Protein AF-A0A0X7YFA4-F1 (afdb_monomer)

Sequence (138 aa):
ASIAGCGWLVSLGVSFVSLVLVMVYLGGMLVVFVYSVSLAADPYPESWGDWRVVGYGLGMGLVIAAGVVVGGFTGLSVEGDTVNNVGLLSVRSDFSGVAMFYSWGAGLFLIAGWGLLLTLFVVLELVRGLSRGAIRAV

InterPro domains:
  IPR001457 NADH:ubiquinone/plastoquinone oxidoreductase, chain 6 [PF00499] (3-126)
  IPR042106 NADH-ubiquinone/plastoquinone oxidoreductase chain 6, subunit NuoJ [G3DSA:1.20.120.1200] (1-126)
  IPR050269 Complex I Subunit 6 [PTHR11435] (2-129)

pLDDT: mean 73.51, std 15.55, range [41.78, 96.5]

Foldseek 3Di:
DLVVVLVVCVLLLLNVVSVVSCCCVCVVVVVVVVVCCVVVVDVDDPDCPDPVNVVVVVVVVVVVVVCDVVVDCVVVCPVPPSPDPPDPPSNDPNVVVVVVCVVPVVVVVVVVVVVVVVVVVVVVVVVVCVVVPPPDDD

Solvent-accessible surface area (backbone atoms only — not comparable to full-atom values): 8257 Å² total; per-residue (Å²): 110,69,68,60,54,31,53,52,34,41,74,72,61,42,46,65,63,26,52,52,50,50,50,52,49,53,56,53,50,48,55,52,47,53,52,48,51,69,73,63,65,57,98,71,70,87,57,82,79,42,70,70,57,45,49,52,51,51,52,53,51,49,52,51,51,49,49,47,63,73,63,37,72,82,75,67,65,67,69,80,68,67,84,70,91,79,57,98,69,64,87,48,57,65,61,52,57,57,52,46,42,71,74,71,31,56,67,59,51,51,54,51,51,51,51,52,52,51,51,49,51,52,52,49,49,53,57,53,43,57,78,70,57,86,78,76,84,129

Radius of gyration: 23.57 Å; Cα contacts (8 Å, |Δi|>4): 32; chains: 1; bounding box: 50×40×57 Å

Mean predicted aligned error: 13.82 Å

Organism: NCBI:txid874462

Nearest PDB structures (foldseek):
  8bef-assembly1_J  TM=5.362E-01  e=3.070E-01  Arabidopsis thaliana
  7wg5-assembly1_G  TM=3.853E-01  e=4.427E-01  Arabidopsis thaliana

Secondary structure (DSSP, 8-state):
-HHHHHHHHHHTT-HHHHHHHHHHHHHHHHHHHHHHHHHS--SS---TT-HHHHHHHHHHHHHHHHHHHHS-GGG-------TT---TTGGGHHHHHHHHHHHHTHHHHHHHHHHHHHHHHHHHHHHHHHHHH-S---

Structure (mmCIF, N/CA/C/O backbone):
data_AF-A0A0X7YFA4-F1
#
_entry.id   AF-A0A0X7YFA4-F1
#
loop_
_atom_site.group_PDB
_atom_site.id
_atom_site.type_symbol
_atom_site.label_atom_id
_atom_site.label_alt_id
_atom_site.label_comp_id
_atom_site.label_asym_id
_atom_site.label_entity_id
_atom_site.label_seq_id
_atom_site.pdbx_PDB_ins_code
_atom_site.Cartn_x
_atom_site.Cartn_y
_atom_site.Cartn_z
_atom_site.occupancy
_atom_site.B_iso_or_equiv
_atom_site.auth_seq_id
_atom_site.auth_comp_id
_atom_site.auth_asym_id
_atom_site.auth_atom_id
_atom_site.pdbx_PDB_model_num
ATOM 1 N N . ALA A 1 1 ? -7.618 -10.517 0.781 1.00 67.50 1 ALA A N 1
ATOM 2 C CA . ALA A 1 1 ? -7.628 -9.806 -0.517 1.00 67.50 1 ALA A CA 1
ATOM 3 C C . ALA A 1 1 ? -6.216 -9.548 -1.047 1.00 67.50 1 ALA A C 1
ATOM 5 O O . ALA A 1 1 ? -5.931 -9.959 -2.163 1.00 67.50 1 ALA A O 1
ATOM 6 N N . SER A 1 2 ? -5.316 -8.948 -0.255 1.00 71.62 2 SER A N 1
ATOM 7 C CA . SER A 1 2 ? -3.941 -8.631 -0.683 1.00 71.62 2 SER A CA 1
ATOM 8 C C . SER A 1 2 ? -3.164 -9.840 -1.219 1.00 71.62 2 SER A C 1
ATOM 10 O O . SER A 1 2 ? -2.615 -9.754 -2.307 1.00 71.62 2 SER A O 1
ATOM 12 N N . ILE A 1 3 ? -3.196 -10.989 -0.533 1.00 81.12 3 ILE A N 1
ATOM 13 C CA . ILE A 1 3 ? -2.497 -12.216 -0.969 1.00 81.12 3 ILE A CA 1
ATOM 14 C C . ILE A 1 3 ? -3.008 -12.711 -2.334 1.00 81.1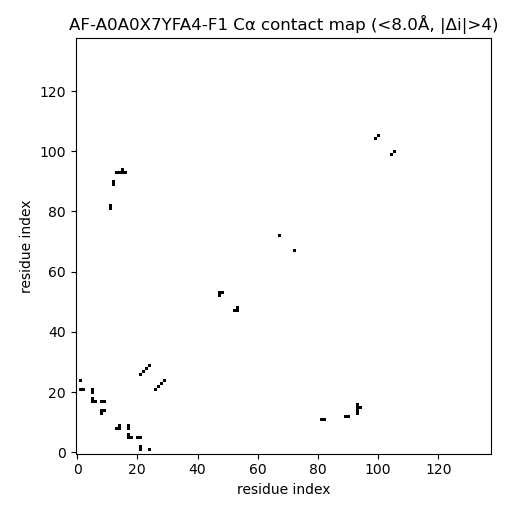2 3 ILE A C 1
ATOM 16 O O . ILE A 1 3 ? -2.211 -13.079 -3.190 1.00 81.12 3 ILE A O 1
ATOM 20 N N . ALA A 1 4 ? -4.324 -12.665 -2.567 1.00 82.50 4 ALA A N 1
ATOM 21 C CA . ALA A 1 4 ? -4.921 -13.075 -3.839 1.00 82.50 4 ALA A CA 1
ATOM 22 C C . ALA A 1 4 ? -4.533 -12.125 -4.988 1.00 82.50 4 ALA A C 1
ATOM 24 O O . ALA A 1 4 ? -4.147 -12.584 -6.058 1.00 82.50 4 ALA A O 1
ATOM 25 N N . GLY A 1 5 ? -4.551 -10.807 -4.749 1.00 80.81 5 GLY A N 1
ATOM 26 C CA . GLY A 1 5 ? -4.086 -9.816 -5.729 1.00 80.81 5 GLY A CA 1
ATOM 27 C C . GLY A 1 5 ? -2.581 -9.909 -6.008 1.00 80.81 5 GLY A C 1
ATOM 28 O O . GLY A 1 5 ? -2.150 -9.782 -7.149 1.00 80.81 5 GLY A O 1
ATOM 29 N N . CYS A 1 6 ? -1.775 -10.212 -4.987 1.00 82.69 6 CYS A N 1
ATOM 30 C CA . CYS A 1 6 ? -0.338 -10.434 -5.139 1.00 82.69 6 CYS A CA 1
ATOM 31 C C . CYS A 1 6 ? -0.046 -11.718 -5.932 1.00 82.69 6 CYS A C 1
ATOM 33 O O . CYS A 1 6 ? 0.843 -11.714 -6.783 1.00 82.69 6 CYS A O 1
ATOM 35 N N . GLY A 1 7 ? -0.828 -12.783 -5.723 1.00 81.75 7 GLY A N 1
ATOM 36 C CA . GLY A 1 7 ? -0.777 -13.998 -6.540 1.00 81.75 7 GLY A CA 1
ATOM 37 C C . GLY A 1 7 ? -1.110 -13.732 -8.011 1.00 81.75 7 GLY A C 1
ATOM 38 O O . GLY A 1 7 ? -0.413 -14.224 -8.895 1.00 81.75 7 GLY A O 1
ATOM 39 N N . TRP A 1 8 ? -2.100 -12.873 -8.275 1.00 78.25 8 TRP A N 1
ATOM 40 C CA . TRP A 1 8 ? -2.442 -12.443 -9.634 1.00 78.25 8 TRP A CA 1
ATOM 41 C C . TRP A 1 8 ? -1.308 -11.645 -10.300 1.00 78.25 8 TRP A C 1
ATOM 43 O O . TRP A 1 8 ? -0.953 -11.888 -11.452 1.00 78.25 8 TRP A O 1
ATOM 53 N N . LEU A 1 9 ? -0.680 -10.717 -9.576 1.00 79.81 9 LEU A N 1
ATOM 54 C CA . LEU A 1 9 ? 0.468 -9.955 -10.085 1.00 79.81 9 LEU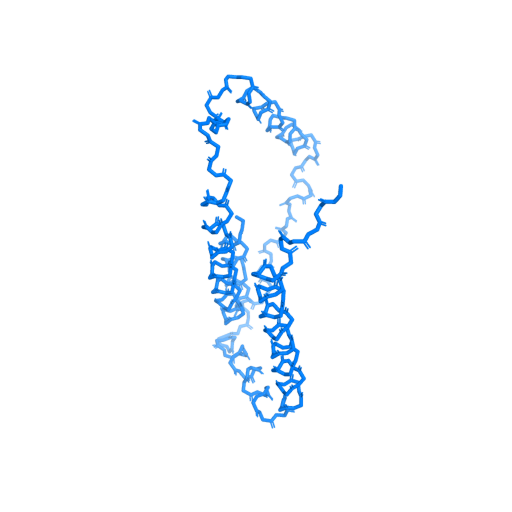 A CA 1
ATOM 55 C C . LEU A 1 9 ? 1.668 -10.855 -10.407 1.00 79.81 9 LEU A C 1
ATOM 57 O O . LEU A 1 9 ? 2.354 -10.630 -11.402 1.00 79.81 9 LEU A O 1
ATOM 61 N N . VAL A 1 10 ? 1.883 -11.907 -9.611 1.00 78.88 10 VAL A N 1
ATOM 62 C CA . VAL A 1 10 ? 2.902 -12.928 -9.896 1.00 78.88 10 VAL A CA 1
ATOM 63 C C . VAL A 1 10 ? 2.566 -13.693 -11.177 1.00 78.88 10 VAL A C 1
ATOM 65 O O . VAL A 1 10 ? 3.469 -13.927 -11.977 1.00 78.88 10 VAL A O 1
ATOM 68 N N . SER A 1 11 ? 1.292 -14.023 -11.430 1.00 75.50 11 SER A N 1
ATOM 69 C CA . SER A 1 11 ? 0.899 -14.672 -12.693 1.00 75.50 11 SER A CA 1
ATOM 70 C C . SER A 1 11 ? 1.069 -13.781 -13.929 1.00 75.50 11 SER A C 1
ATOM 72 O O . SER A 1 11 ? 1.273 -14.302 -15.019 1.00 75.50 11 SER A O 1
ATOM 74 N N . LEU A 1 12 ? 1.062 -12.454 -13.759 1.00 73.31 12 LEU A N 1
ATOM 75 C CA . LEU A 1 12 ? 1.381 -11.480 -14.811 1.00 73.31 12 LEU A CA 1
ATOM 76 C C . LEU A 1 12 ? 2.896 -11.247 -14.985 1.00 73.31 12 LEU A C 1
ATOM 78 O O . LEU A 1 12 ? 3.301 -10.414 -15.790 1.00 73.31 12 LEU A O 1
ATOM 82 N N . GLY A 1 13 ? 3.742 -11.954 -14.228 1.00 72.19 13 GLY A N 1
ATOM 83 C CA . GLY A 1 13 ? 5.199 -11.844 -14.307 1.00 72.19 13 GLY A CA 1
ATOM 84 C C . GLY A 1 13 ? 5.814 -10.706 -13.486 1.00 72.19 13 GLY A C 1
ATOM 85 O O . GLY A 1 13 ? 7.037 -10.631 -13.433 1.00 72.19 13 GLY A O 1
ATOM 86 N N . VAL A 1 14 ? 5.012 -9.881 -12.793 1.00 77.00 14 VAL A N 1
ATOM 87 C CA . VAL A 1 14 ? 5.483 -8.724 -12.002 1.00 77.00 14 VAL A CA 1
ATOM 88 C C . VAL A 1 14 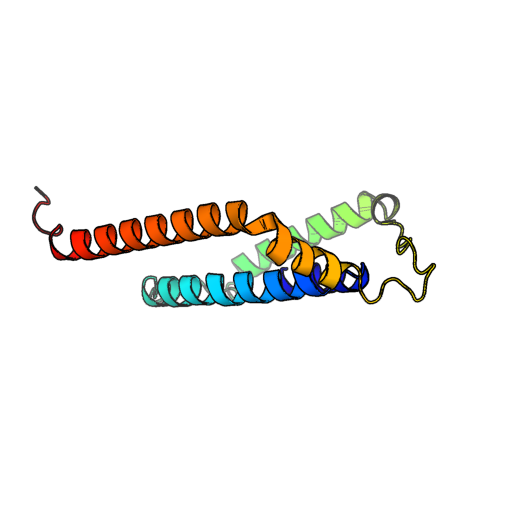? 5.753 -9.129 -10.545 1.00 77.00 14 VAL A C 1
ATOM 90 O O . VAL A 1 14 ? 5.071 -8.729 -9.594 1.00 77.00 14 VAL A O 1
ATOM 93 N N . SER A 1 15 ? 6.746 -9.991 -10.364 1.00 78.94 15 SER A N 1
ATOM 94 C CA . SER A 1 15 ? 7.043 -10.647 -9.084 1.00 78.94 15 SER A CA 1
ATOM 95 C C . SER A 1 15 ? 7.636 -9.699 -8.035 1.00 78.94 15 SER A C 1
ATOM 97 O O . SER A 1 15 ? 7.260 -9.763 -6.864 1.00 78.94 15 SER A O 1
ATOM 99 N N . PHE A 1 16 ? 8.519 -8.777 -8.438 1.00 80.38 16 PHE A N 1
ATOM 100 C CA . PHE A 1 16 ? 9.196 -7.872 -7.501 1.00 80.38 16 PHE A CA 1
ATOM 101 C C . PHE A 1 16 ? 8.211 -6.917 -6.818 1.00 80.38 16 PHE A C 1
ATOM 103 O O . PHE A 1 16 ? 8.192 -6.802 -5.592 1.00 80.38 16 PHE A O 1
ATOM 110 N N . VAL A 1 17 ? 7.352 -6.265 -7.606 1.00 83.38 17 VAL A N 1
ATOM 111 C CA . VAL A 1 17 ? 6.351 -5.322 -7.086 1.00 83.38 17 VAL A CA 1
ATOM 112 C C . VAL A 1 17 ? 5.349 -6.047 -6.191 1.00 83.38 17 VAL A C 1
ATOM 114 O O . VAL A 1 17 ? 5.006 -5.532 -5.131 1.00 83.38 17 VAL A O 1
ATOM 117 N N . SER A 1 18 ? 4.941 -7.265 -6.561 1.00 84.19 18 SER A N 1
ATOM 118 C CA . SER A 1 18 ? 4.070 -8.098 -5.728 1.00 84.19 18 SER A CA 1
ATOM 119 C C . SER A 1 18 ? 4.673 -8.348 -4.339 1.00 84.19 18 SER A C 1
ATOM 121 O O . SER A 1 18 ? 4.018 -8.100 -3.328 1.00 84.19 18 SER A O 1
ATOM 123 N N . LEU A 1 19 ? 5.951 -8.738 -4.257 1.00 84.75 19 LEU A N 1
ATOM 124 C CA . LEU A 1 19 ? 6.625 -8.961 -2.973 1.00 84.75 19 LEU A CA 1
ATOM 125 C C . LEU A 1 19 ? 6.763 -7.680 -2.139 1.00 84.75 19 LEU A C 1
ATOM 127 O O . LEU A 1 19 ? 6.528 -7.716 -0.931 1.00 84.75 19 LEU A O 1
ATOM 131 N N . VAL A 1 20 ? 7.101 -6.546 -2.762 1.00 88.00 20 VAL A N 1
ATOM 132 C CA . VAL A 1 20 ? 7.164 -5.247 -2.067 1.00 88.00 20 VAL A CA 1
ATOM 133 C C . VAL A 1 20 ? 5.791 -4.864 -1.511 1.00 88.00 20 VAL A C 1
ATOM 135 O O . VAL A 1 20 ? 5.697 -4.450 -0.355 1.00 88.00 20 VAL A O 1
ATOM 138 N N . LEU A 1 21 ? 4.720 -5.056 -2.288 1.00 87.12 21 LEU A N 1
ATOM 139 C CA . LEU A 1 21 ? 3.350 -4.804 -1.839 1.00 87.12 21 LEU A CA 1
ATOM 140 C C . LEU A 1 21 ? 2.971 -5.697 -0.658 1.00 87.12 21 LEU A C 1
ATOM 142 O O . LEU A 1 21 ? 2.431 -5.189 0.321 1.00 87.12 21 LEU A O 1
ATOM 146 N N . VAL A 1 22 ? 3.292 -6.995 -0.701 1.00 87.88 22 VAL A N 1
ATOM 147 C CA . VAL A 1 22 ? 3.067 -7.903 0.435 1.00 87.88 22 VAL A CA 1
ATOM 148 C C . VAL A 1 22 ? 3.811 -7.413 1.675 1.00 87.88 22 VAL A C 1
ATOM 150 O O . VAL A 1 22 ? 3.204 -7.331 2.741 1.00 87.88 22 VAL A O 1
ATOM 153 N N . MET A 1 23 ? 5.090 -7.050 1.549 1.00 87.38 23 MET A N 1
ATOM 154 C CA . MET A 1 23 ? 5.909 -6.607 2.681 1.00 87.38 23 MET A CA 1
ATOM 155 C C . MET A 1 23 ? 5.404 -5.304 3.302 1.00 87.38 23 MET A C 1
ATOM 157 O O . MET A 1 23 ? 5.278 -5.222 4.520 1.00 87.38 23 MET A O 1
ATOM 161 N N . VAL A 1 24 ? 5.073 -4.295 2.493 1.00 88.94 24 VAL A N 1
ATOM 162 C CA . VAL A 1 24 ? 4.582 -3.004 3.003 1.00 88.94 24 VAL A CA 1
ATOM 163 C C . VAL A 1 24 ? 3.165 -3.136 3.557 1.00 88.94 24 VAL A C 1
ATOM 165 O O . VAL A 1 24 ? 2.869 -2.589 4.616 1.00 88.94 24 VAL A O 1
ATOM 168 N N . TYR A 1 25 ? 2.290 -3.883 2.881 1.00 88.06 25 TYR A N 1
ATOM 169 C CA . TYR A 1 25 ? 0.903 -4.053 3.306 1.00 88.06 25 TYR A CA 1
ATOM 170 C C . TYR A 1 25 ? 0.812 -4.897 4.576 1.00 88.06 25 TYR A C 1
ATOM 172 O O . TYR A 1 25 ? 0.216 -4.458 5.554 1.00 88.06 25 TYR A O 1
ATOM 180 N N . LEU A 1 26 ? 1.414 -6.092 4.593 1.00 86.50 26 LEU A N 1
ATOM 181 C CA . LEU A 1 26 ? 1.400 -6.933 5.790 1.00 86.50 26 LEU A CA 1
ATOM 182 C C . LEU A 1 26 ? 2.246 -6.319 6.901 1.00 86.50 26 LEU A C 1
ATOM 184 O O . LEU A 1 26 ? 1.776 -6.258 8.027 1.00 86.50 26 LEU A O 1
ATOM 188 N N . GLY A 1 27 ? 3.446 -5.817 6.610 1.00 86.31 27 GLY A N 1
ATOM 189 C CA . GLY A 1 27 ? 4.302 -5.202 7.624 1.00 86.31 27 GLY A CA 1
ATOM 190 C C . GLY A 1 27 ? 3.677 -3.947 8.234 1.00 86.31 27 GLY A C 1
ATOM 191 O O . GLY A 1 27 ? 3.592 -3.830 9.453 1.00 86.31 27 GLY A O 1
ATOM 192 N N . GLY A 1 28 ? 3.187 -3.028 7.399 1.00 84.38 28 GLY A N 1
ATOM 193 C CA . GLY A 1 28 ? 2.619 -1.759 7.848 1.00 84.38 28 GLY A CA 1
ATOM 194 C C . GLY A 1 28 ? 1.258 -1.916 8.521 1.00 84.38 28 GLY A C 1
ATOM 195 O O . GLY A 1 28 ? 1.044 -1.384 9.610 1.00 84.38 28 GLY A O 1
ATOM 196 N N . MET A 1 29 ? 0.337 -2.671 7.912 1.00 88.12 29 MET A N 1
ATOM 197 C CA . MET A 1 29 ? -1.004 -2.815 8.484 1.00 88.12 29 MET A CA 1
ATOM 198 C C . MET A 1 29 ? -1.019 -3.686 9.731 1.00 88.12 29 MET A C 1
ATOM 200 O O . MET A 1 29 ? -1.824 -3.415 10.615 1.00 88.12 29 MET A O 1
ATOM 204 N N . LEU A 1 30 ? -0.139 -4.686 9.849 1.00 84.19 30 LEU A N 1
ATOM 205 C CA . LEU A 1 30 ? -0.083 -5.515 11.054 1.00 84.19 30 LEU A CA 1
ATOM 206 C C . LEU A 1 30 ? 0.290 -4.677 12.281 1.00 84.19 30 LEU A C 1
ATOM 208 O O . LEU A 1 30 ? -0.344 -4.826 13.320 1.00 84.19 30 LEU A O 1
ATOM 212 N N . VAL A 1 31 ? 1.249 -3.753 12.162 1.00 87.31 31 VAL A N 1
ATOM 213 C CA . VAL A 1 31 ? 1.643 -2.874 13.280 1.00 87.31 31 VAL A CA 1
ATOM 214 C C . VAL A 1 31 ? 0.480 -1.988 13.724 1.00 87.31 31 VAL A C 1
ATOM 216 O O . VAL A 1 31 ? 0.176 -1.923 14.915 1.00 87.31 31 VAL A O 1
ATOM 219 N N . VAL A 1 32 ? -0.206 -1.343 12.775 1.00 84.50 32 VAL A N 1
ATOM 220 C CA . VAL A 1 32 ? -1.367 -0.492 13.085 1.00 84.50 32 VAL A CA 1
ATOM 221 C C . VAL A 1 32 ? -2.505 -1.324 13.672 1.00 84.50 32 VAL A C 1
ATOM 223 O O . VAL A 1 32 ? -3.124 -0.909 14.645 1.00 84.50 32 VAL A O 1
ATOM 226 N N . PHE A 1 33 ? -2.737 -2.524 13.141 1.00 83.19 33 PHE A N 1
ATOM 227 C CA . PHE A 1 33 ? -3.756 -3.436 13.642 1.00 83.19 33 PHE A CA 1
ATOM 228 C C . PHE A 1 33 ? -3.487 -3.852 15.088 1.00 83.19 33 PHE A C 1
ATOM 230 O O . PHE A 1 33 ? -4.377 -3.726 15.920 1.00 83.19 33 PHE A O 1
ATOM 237 N N . VAL A 1 34 ? -2.268 -4.287 15.421 1.00 87.12 34 VAL A N 1
ATOM 238 C CA . VAL A 1 34 ? -1.917 -4.668 16.800 1.00 87.12 34 VAL A CA 1
ATOM 239 C C . VAL A 1 34 ? -2.070 -3.476 17.746 1.00 87.12 34 VAL A C 1
ATOM 241 O O . VAL A 1 34 ? -2.614 -3.635 18.838 1.00 87.12 34 VAL A O 1
ATOM 244 N N . TYR A 1 35 ? -1.669 -2.275 17.317 1.00 84.94 35 TYR A N 1
ATOM 245 C CA . TYR A 1 35 ? -1.852 -1.060 18.109 1.00 84.94 35 TYR A CA 1
ATOM 246 C C . TYR A 1 35 ? -3.339 -0.756 18.353 1.00 84.94 35 TYR A C 1
ATOM 248 O O . TYR A 1 35 ? -3.750 -0.579 19.499 1.00 84.94 35 TYR A O 1
ATOM 256 N N . SER A 1 36 ? -4.173 -0.786 17.312 1.00 81.44 36 SER A N 1
ATOM 257 C CA . SER A 1 36 ? -5.618 -0.572 17.435 1.00 81.44 36 SER A CA 1
ATOM 258 C C . SER A 1 36 ? -6.309 -1.647 18.268 1.00 81.44 36 SER A C 1
ATOM 260 O O . SER A 1 36 ? -7.128 -1.300 19.105 1.00 81.44 36 SER A O 1
ATOM 262 N N . VAL A 1 37 ? -5.962 -2.925 18.102 1.00 83.62 37 VAL A N 1
ATOM 263 C CA . VAL A 1 37 ? -6.529 -4.020 18.907 1.00 83.62 37 VAL A CA 1
ATOM 264 C C . VAL A 1 37 ? -6.148 -3.865 20.376 1.00 83.62 37 VAL A C 1
ATOM 266 O O . VAL A 1 37 ? -6.972 -4.118 21.246 1.00 83.62 37 VAL A O 1
ATOM 269 N N . SER A 1 38 ? -4.927 -3.409 20.667 1.00 80.38 38 SER A N 1
ATOM 270 C CA . SER A 1 38 ? -4.505 -3.163 22.048 1.00 80.38 38 SER A CA 1
ATOM 271 C C . SER A 1 38 ? -5.232 -1.982 22.703 1.00 80.38 38 SER A C 1
ATOM 273 O O . SER A 1 38 ? -5.489 -2.021 23.902 1.00 80.38 38 SER A O 1
ATOM 275 N N . LEU A 1 39 ? -5.588 -0.949 21.929 1.00 74.62 39 LEU A N 1
ATOM 276 C CA . LEU A 1 39 ? -6.281 0.246 22.425 1.00 74.62 39 LEU A CA 1
ATOM 277 C C . LEU A 1 39 ? -7.807 0.113 22.451 1.00 74.62 39 LEU A C 1
ATOM 279 O O . LEU A 1 39 ? -8.449 0.691 23.320 1.00 74.62 39 LEU A O 1
ATOM 283 N N . ALA A 1 40 ? -8.379 -0.625 21.504 1.00 72.56 40 ALA A N 1
ATOM 284 C CA . ALA A 1 40 ? -9.810 -0.883 21.370 1.00 72.56 40 ALA A CA 1
ATOM 285 C C . ALA A 1 40 ? -10.180 -2.275 21.902 1.00 72.56 40 ALA A C 1
ATOM 287 O O . ALA A 1 40 ? -11.092 -2.917 21.385 1.00 72.56 40 ALA A O 1
ATOM 288 N N . ALA A 1 41 ? -9.438 -2.773 22.897 1.00 66.62 41 ALA A N 1
ATOM 289 C CA . ALA A 1 41 ? -9.753 -4.017 23.585 1.00 66.62 41 ALA A CA 1
ATOM 290 C C . ALA A 1 41 ? -11.037 -3.833 24.411 1.00 66.62 41 ALA A C 1
ATOM 292 O O . ALA A 1 41 ? -11.001 -3.659 25.629 1.00 66.62 41 ALA A O 1
ATOM 293 N N . ASP A 1 42 ? -12.180 -3.841 23.730 1.00 64.19 42 ASP A N 1
ATOM 294 C CA . ASP A 1 42 ? -13.488 -3.869 24.357 1.00 64.19 42 ASP A CA 1
ATOM 295 C C . ASP A 1 42 ? -13.684 -5.232 25.054 1.00 64.19 42 ASP A C 1
ATOM 297 O O . ASP A 1 42 ? -13.393 -6.273 24.456 1.00 64.19 42 ASP A O 1
ATOM 301 N N . PRO A 1 43 ? -14.203 -5.279 26.300 1.00 63.00 43 PRO A N 1
ATOM 302 C CA . PRO A 1 43 ? -14.424 -6.531 27.036 1.00 63.00 43 PRO A CA 1
ATOM 303 C C . PRO A 1 43 ? -15.413 -7.503 26.367 1.00 63.00 43 PRO A C 1
ATOM 305 O O . PRO A 1 43 ? -15.477 -8.667 26.757 1.00 63.00 43 PRO A O 1
ATOM 308 N N . TYR A 1 44 ? -16.181 -7.037 25.377 1.00 58.03 44 TYR A N 1
ATOM 309 C CA . TYR A 1 44 ? -17.164 -7.816 24.623 1.00 58.03 44 TYR A CA 1
ATOM 310 C C . TYR A 1 44 ? -17.060 -7.495 23.128 1.00 58.03 44 TYR A C 1
ATOM 312 O O . TYR A 1 44 ? -17.841 -6.688 22.622 1.00 58.03 44 TYR A O 1
ATOM 320 N N . PRO A 1 45 ? -16.113 -8.099 22.392 1.00 64.12 45 PRO A N 1
ATOM 321 C CA . PRO A 1 45 ? -16.125 -7.982 20.943 1.00 64.12 45 PRO A CA 1
ATOM 322 C C . PRO A 1 45 ? -17.411 -8.631 20.415 1.00 64.12 45 PRO A C 1
ATOM 324 O O . PRO A 1 45 ? -17.682 -9.797 20.717 1.00 64.12 45 PRO A O 1
ATOM 327 N N . GLU A 1 46 ? -18.205 -7.899 19.627 1.00 64.12 46 GLU A N 1
ATOM 328 C CA . GLU A 1 46 ? -19.314 -8.494 18.877 1.00 64.12 46 GLU A CA 1
ATOM 329 C C . GLU A 1 46 ? -18.738 -9.575 17.955 1.00 64.12 46 GLU A C 1
ATOM 331 O O . GLU A 1 46 ? -18.082 -9.308 16.945 1.00 64.12 46 GLU A O 1
ATOM 336 N N . SER A 1 47 ? -18.893 -10.830 18.370 1.00 67.62 47 SER A N 1
ATOM 337 C CA . SER A 1 47 ? -18.313 -11.954 17.655 1.00 67.62 47 SER A CA 1
ATOM 338 C C . SER A 1 47 ? -19.086 -12.203 16.362 1.00 67.62 47 SER A C 1
ATOM 340 O O . SER A 1 47 ? -20.316 -12.146 16.330 1.00 67.62 47 SER A O 1
ATOM 342 N N . TRP A 1 48 ? -18.372 -12.601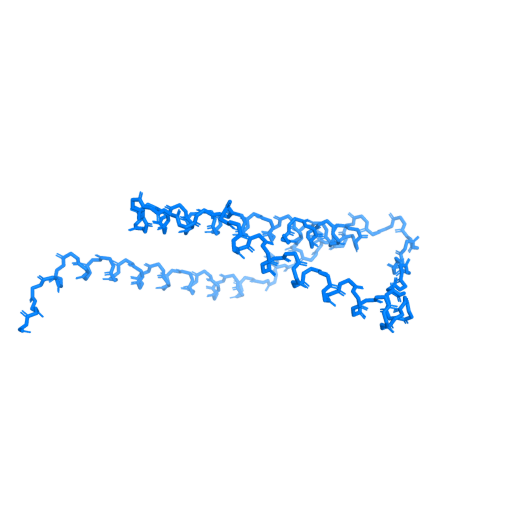 15.311 1.00 60.53 48 TRP A N 1
ATOM 343 C CA . TRP A 1 48 ? -18.965 -13.069 14.052 1.00 60.53 48 TRP A CA 1
ATOM 344 C C . TRP A 1 48 ? -19.886 -14.297 14.223 1.00 60.53 48 TRP A C 1
ATOM 346 O O . TRP A 1 48 ? -20.515 -14.726 13.261 1.00 60.53 48 TRP A O 1
ATOM 356 N N . GLY A 1 49 ? -19.953 -14.882 15.425 1.00 62.41 49 GLY A N 1
ATOM 357 C CA . GLY A 1 49 ? -20.806 -16.019 15.757 1.00 62.41 49 GLY A CA 1
ATOM 358 C C . GLY A 1 49 ? -22.255 -15.657 16.081 1.00 62.41 49 GLY A C 1
ATOM 359 O O . GLY A 1 49 ? -23.054 -16.567 16.290 1.00 62.41 49 GLY A O 1
ATOM 360 N N . ASP A 1 50 ? -22.618 -14.373 16.132 1.00 73.88 50 ASP A N 1
ATOM 361 C CA . ASP A 1 50 ? -23.989 -14.001 16.459 1.00 73.88 50 ASP A CA 1
ATOM 362 C C . ASP A 1 50 ? -24.939 -14.336 15.295 1.00 73.88 50 ASP A C 1
ATOM 364 O O . ASP A 1 50 ? -24.716 -13.963 14.138 1.00 73.88 50 ASP A O 1
ATOM 368 N N . TRP A 1 51 ? -26.020 -15.060 15.591 1.00 73.25 51 TRP A N 1
ATOM 369 C CA . TRP A 1 51 ? -26.916 -15.654 14.584 1.00 73.25 51 TRP A CA 1
ATOM 370 C C . TRP A 1 51 ? -27.543 -14.624 13.644 1.00 73.25 51 TRP A C 1
ATOM 372 O O . TRP A 1 51 ? -27.815 -14.905 12.476 1.00 73.25 51 TRP A O 1
ATOM 382 N N . ARG A 1 52 ? -27.700 -13.394 14.133 1.00 72.50 52 ARG A N 1
ATOM 383 C CA . ARG A 1 52 ? -28.183 -12.257 13.349 1.00 72.50 52 ARG A CA 1
ATOM 384 C C . ARG A 1 52 ? -27.158 -11.815 12.301 1.00 72.50 52 ARG A C 1
ATOM 386 O O . ARG A 1 52 ? -27.534 -11.595 11.154 1.00 72.50 52 ARG A O 1
ATOM 393 N N . VAL A 1 53 ? -25.875 -11.741 12.659 1.00 70.62 53 VAL A N 1
ATOM 394 C CA . VAL A 1 53 ? -24.781 -11.332 11.758 1.00 70.62 53 VAL A CA 1
ATOM 395 C C . VAL A 1 53 ? -24.524 -12.402 10.698 1.00 70.62 53 VAL A C 1
ATOM 397 O O . VAL A 1 53 ? -24.380 -12.076 9.520 1.00 70.62 53 VAL A O 1
ATOM 400 N N . VAL A 1 54 ? -24.570 -13.681 11.085 1.00 75.38 54 VAL A N 1
ATOM 401 C CA . VAL A 1 54 ? -24.485 -14.816 10.150 1.00 75.38 54 VAL A CA 1
ATOM 402 C C . VAL A 1 54 ? -25.640 -14.783 9.145 1.00 75.38 54 VAL A C 1
ATOM 404 O O . VAL A 1 54 ? -25.418 -14.974 7.950 1.00 75.38 54 VAL A O 1
ATOM 407 N N . GLY A 1 55 ? -26.859 -14.467 9.601 1.00 78.31 55 GLY A N 1
ATOM 408 C CA . GLY A 1 55 ? -28.027 -14.300 8.735 1.00 78.31 55 GLY A CA 1
ATOM 409 C C . GLY A 1 55 ? -27.864 -13.169 7.715 1.00 78.31 55 GLY A C 1
ATOM 410 O O . GLY A 1 55 ? -28.112 -13.376 6.527 1.00 78.31 55 GLY A O 1
ATOM 411 N N . TYR A 1 56 ? -27.385 -11.995 8.144 1.00 77.75 56 TYR A N 1
ATOM 412 C CA . TYR A 1 56 ? -27.091 -10.885 7.230 1.00 77.75 56 TYR A CA 1
ATOM 413 C C . TYR A 1 56 ? -25.966 -11.222 6.243 1.00 77.75 56 TYR A C 1
ATOM 415 O O . TYR A 1 56 ? -26.084 -10.908 5.059 1.00 77.75 56 TYR A O 1
ATOM 423 N N . GLY A 1 57 ? -24.908 -11.902 6.697 1.00 77.69 57 GLY A N 1
ATOM 424 C CA . GLY A 1 57 ? -23.802 -12.342 5.845 1.00 77.69 57 GLY A CA 1
ATOM 425 C C . GLY A 1 57 ? -24.244 -13.341 4.774 1.00 77.69 57 GLY A C 1
ATOM 426 O O . GLY A 1 57 ? -23.925 -13.168 3.598 1.00 77.69 57 GLY A O 1
ATOM 427 N N . LEU A 1 58 ? -25.043 -14.343 5.155 1.00 79.94 58 LEU A N 1
ATOM 428 C CA . LEU A 1 58 ? -25.628 -15.313 4.224 1.00 79.94 58 LEU A CA 1
ATOM 429 C C . LEU A 1 58 ? -26.587 -14.649 3.234 1.00 79.94 58 LEU A C 1
ATOM 431 O O . LEU A 1 58 ? -26.536 -14.957 2.045 1.00 79.94 58 LEU A O 1
ATOM 435 N N . GLY A 1 59 ? -27.426 -13.720 3.701 1.00 83.19 59 GLY A N 1
ATOM 436 C CA . GLY A 1 59 ? -28.343 -12.967 2.847 1.00 83.19 59 GLY A CA 1
ATOM 437 C C . GLY A 1 59 ? -27.602 -12.143 1.794 1.00 83.19 59 GLY A C 1
ATOM 438 O O . GLY A 1 59 ? -27.919 -12.226 0.610 1.00 83.19 59 GLY A O 1
ATOM 439 N N . MET A 1 60 ? -26.562 -11.411 2.200 1.00 79.50 60 MET A N 1
ATOM 440 C CA . MET A 1 60 ? -25.739 -10.632 1.272 1.00 79.50 60 MET A CA 1
ATOM 441 C C . MET A 1 60 ? -24.990 -11.542 0.284 1.00 79.50 60 MET A C 1
ATOM 443 O O . MET A 1 60 ? -24.963 -11.262 -0.913 1.00 79.50 60 MET A O 1
ATOM 447 N N . GLY A 1 61 ? -24.449 -12.671 0.759 1.00 81.94 61 GLY A N 1
ATOM 448 C CA . GLY A 1 61 ? -23.788 -13.670 -0.083 1.00 81.94 61 GLY A CA 1
ATOM 449 C C . GLY A 1 61 ? -24.720 -14.284 -1.131 1.00 81.94 61 GLY A C 1
ATOM 450 O O . GLY A 1 61 ? -24.338 -14.402 -2.294 1.00 81.94 61 GLY A O 1
ATOM 451 N N . LEU A 1 62 ? -25.961 -14.607 -0.753 1.00 83.12 62 LEU A N 1
ATOM 452 C CA . LEU A 1 62 ? -26.987 -15.107 -1.672 1.00 83.12 62 LEU A CA 1
ATOM 453 C C . LEU A 1 62 ? -27.395 -14.065 -2.712 1.00 83.12 62 LEU A C 1
ATOM 455 O O . LEU A 1 62 ? -27.554 -14.417 -3.876 1.00 83.12 62 LEU A O 1
ATOM 459 N N . VAL A 1 63 ? -27.537 -12.795 -2.323 1.00 83.00 63 VAL A N 1
ATOM 460 C CA . VAL A 1 63 ? -27.857 -11.704 -3.259 1.00 83.00 63 VAL A CA 1
ATOM 461 C C . VAL A 1 63 ? -26.740 -11.521 -4.284 1.00 83.00 63 VAL A C 1
ATOM 463 O O . VAL A 1 63 ? -27.021 -11.382 -5.470 1.00 83.00 63 VAL A O 1
ATOM 466 N N . ILE A 1 64 ? -25.477 -11.576 -3.855 1.00 79.69 64 ILE A N 1
ATOM 467 C CA . ILE A 1 64 ? -24.326 -11.492 -4.761 1.00 79.69 64 ILE A CA 1
ATOM 468 C C . ILE A 1 64 ? -24.288 -12.714 -5.685 1.00 79.69 64 ILE A C 1
ATOM 470 O O . ILE A 1 64 ? -24.148 -12.555 -6.894 1.00 79.69 64 ILE A O 1
ATOM 474 N N . ALA A 1 65 ? -24.468 -13.926 -5.150 1.00 79.44 65 ALA A N 1
ATOM 475 C CA . ALA A 1 65 ? -24.497 -15.150 -5.948 1.00 79.44 65 ALA A CA 1
ATOM 476 C C . ALA A 1 65 ? -25.640 -15.136 -6.975 1.00 79.44 65 ALA A C 1
ATOM 478 O O . ALA A 1 65 ? -25.419 -15.435 -8.146 1.00 79.44 65 ALA A O 1
ATOM 479 N N . ALA A 1 66 ? -26.841 -14.720 -6.570 1.00 80.50 66 ALA A N 1
ATOM 480 C CA . ALA A 1 66 ? -27.980 -14.549 -7.463 1.00 80.50 66 ALA A CA 1
ATOM 481 C C . ALA A 1 66 ? -27.712 -13.460 -8.511 1.00 80.50 66 ALA A C 1
ATOM 483 O O . ALA A 1 66 ? -28.009 -13.667 -9.681 1.00 80.50 66 ALA A O 1
ATOM 484 N N . GLY A 1 67 ? -27.091 -12.341 -8.127 1.00 78.50 67 GLY A N 1
ATOM 485 C CA . GLY A 1 67 ? -26.678 -11.281 -9.047 1.00 78.50 67 GLY A CA 1
ATOM 486 C C . GLY A 1 67 ? -25.662 -11.755 -10.090 1.00 78.50 67 GLY A C 1
ATOM 487 O O . GLY A 1 67 ? -25.780 -11.389 -11.253 1.00 78.50 67 GLY A O 1
ATOM 488 N N . VAL A 1 68 ? -24.717 -12.621 -9.713 1.00 75.38 68 VAL A N 1
ATOM 489 C CA . VAL A 1 68 ? -23.740 -13.232 -10.634 1.00 75.38 68 VAL A CA 1
ATOM 490 C C . VAL A 1 68 ? -24.404 -14.255 -11.561 1.00 75.38 68 VAL A C 1
ATOM 492 O O . VAL A 1 68 ? -24.113 -14.285 -12.754 1.00 75.38 68 VAL A O 1
ATOM 495 N N . VAL A 1 69 ? -25.325 -15.071 -11.042 1.00 74.38 69 VAL A N 1
ATOM 496 C CA . VAL A 1 69 ? -26.065 -16.065 -11.839 1.00 74.38 69 VAL A CA 1
ATOM 497 C C . VAL A 1 69 ? -27.019 -15.386 -12.830 1.00 74.38 69 VAL A C 1
ATOM 499 O O . VAL A 1 69 ? -27.085 -15.795 -13.986 1.00 74.38 69 VAL A O 1
ATOM 502 N N . VAL A 1 70 ? -27.722 -14.329 -12.406 1.00 72.75 70 VAL A N 1
ATOM 503 C CA . VAL A 1 70 ? -28.665 -13.555 -13.237 1.00 72.75 70 VAL A CA 1
ATOM 504 C C . VAL A 1 70 ? -27.937 -12.615 -14.200 1.00 72.75 70 VAL A C 1
ATOM 506 O O . VAL A 1 70 ? -28.377 -12.449 -15.333 1.00 72.75 70 VAL A O 1
ATOM 509 N N . GLY A 1 71 ? -26.804 -12.039 -13.787 1.00 67.31 71 GLY A N 1
ATOM 510 C CA . GLY A 1 71 ? -25.931 -11.227 -14.641 1.00 67.31 71 GLY A CA 1
ATOM 511 C C . GLY A 1 71 ? -25.222 -12.024 -15.739 1.00 67.31 71 GLY A C 1
ATOM 512 O O . GLY A 1 71 ? -24.630 -11.429 -16.638 1.00 67.31 71 GLY A O 1
ATOM 513 N N . GLY A 1 72 ? -25.318 -13.357 -15.689 1.00 57.97 72 GLY A N 1
ATOM 514 C CA . GLY A 1 72 ? -24.688 -14.268 -16.627 1.00 57.97 72 GLY A CA 1
ATOM 515 C C . GLY A 1 72 ? -23.172 -14.349 -16.438 1.00 57.97 72 GLY A C 1
ATOM 516 O O . GLY A 1 72 ? -22.480 -13.369 -16.169 1.00 57.97 72 GLY A O 1
ATOM 517 N N . PHE A 1 73 ? -22.612 -15.531 -16.704 1.00 53.41 73 PHE A N 1
ATOM 518 C CA . PHE A 1 73 ? -21.166 -15.735 -16.894 1.00 53.41 73 PHE A CA 1
ATOM 519 C C . PHE A 1 73 ? -20.579 -14.908 -18.059 1.00 53.41 73 PHE A C 1
ATOM 521 O O . PHE A 1 73 ? -19.391 -14.986 -18.343 1.00 53.41 73 PHE A O 1
ATOM 528 N N . THR A 1 74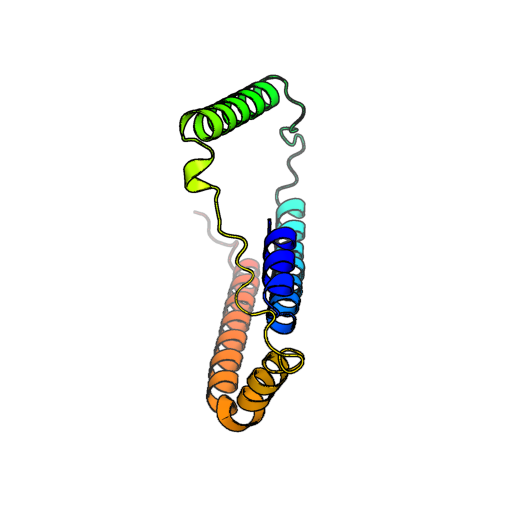 ? -21.393 -14.107 -18.744 1.00 49.72 74 THR A N 1
ATOM 529 C CA . THR A 1 74 ? -21.040 -13.323 -19.927 1.00 49.72 74 THR A CA 1
ATOM 530 C C . THR A 1 74 ? -20.208 -12.075 -19.622 1.00 49.72 74 THR A C 1
ATOM 532 O O . THR A 1 74 ? -19.658 -11.496 -20.549 1.00 49.72 74 THR A O 1
ATOM 535 N N . GLY A 1 75 ? -20.079 -11.669 -18.351 1.00 49.31 75 GLY A N 1
ATOM 536 C CA . GLY A 1 75 ? -19.138 -10.623 -17.908 1.00 49.31 75 GLY A CA 1
ATOM 537 C C . GLY A 1 75 ? -17.933 -11.143 -17.112 1.00 49.31 75 GLY A C 1
ATOM 538 O O . GLY A 1 75 ? -17.043 -10.370 -16.772 1.00 49.31 75 GLY A O 1
ATOM 539 N N . LEU A 1 76 ? -17.915 -12.445 -16.799 1.00 45.78 76 LEU A N 1
ATOM 540 C CA . LEU A 1 76 ? -16.861 -13.138 -16.042 1.00 45.78 76 LEU A CA 1
ATOM 541 C C . LEU A 1 76 ? -15.979 -14.022 -16.926 1.00 45.78 76 LEU A C 1
ATOM 543 O O . LEU A 1 76 ? -15.060 -14.667 -16.426 1.00 45.78 76 LEU A O 1
ATOM 547 N N . SER A 1 77 ? -16.182 -13.975 -18.242 1.00 45.00 77 SER A N 1
ATOM 548 C CA . SER A 1 77 ? -15.098 -14.145 -19.203 1.00 45.00 77 SER A CA 1
ATOM 549 C C . SER A 1 77 ? -14.145 -12.956 -19.063 1.00 45.00 77 SER A C 1
ATOM 551 O O . SER A 1 77 ? -13.987 -12.152 -19.975 1.00 45.00 77 SER A O 1
ATOM 553 N N . VAL A 1 78 ? -13.504 -12.819 -17.898 1.00 47.72 78 VAL A N 1
ATOM 554 C CA . VAL A 1 78 ? -12.145 -12.300 -17.886 1.00 47.72 78 VAL A CA 1
ATOM 555 C C . VAL A 1 78 ? -11.421 -13.322 -18.729 1.00 47.72 78 VAL A C 1
ATOM 557 O O . VAL A 1 78 ? -11.146 -14.427 -18.262 1.00 47.72 78 VAL A O 1
ATOM 560 N N . GLU A 1 79 ? -11.284 -13.003 -20.013 1.00 43.44 79 GLU A N 1
ATOM 561 C CA . GLU A 1 79 ? -10.368 -13.663 -20.908 1.00 43.44 79 GLU A CA 1
ATOM 562 C C . GLU A 1 79 ? -9.078 -13.789 -20.111 1.00 43.44 79 GLU A C 1
ATOM 564 O O . GLU A 1 79 ? -8.326 -12.836 -19.923 1.00 43.44 79 GLU A O 1
ATOM 569 N N . GLY A 1 80 ? -8.851 -14.995 -19.593 1.00 43.47 80 GLY A N 1
ATOM 570 C CA . GLY A 1 80 ? -7.553 -15.475 -19.177 1.00 43.47 80 GLY A CA 1
ATOM 571 C C . GLY A 1 80 ? -6.688 -15.650 -20.415 1.00 43.47 80 GLY A C 1
ATOM 572 O O . GLY A 1 80 ? -6.000 -16.656 -20.540 1.00 43.47 80 GLY A O 1
ATOM 573 N N . ASP A 1 81 ? -6.737 -14.686 -21.338 1.00 41.78 81 ASP A N 1
ATOM 574 C CA . ASP A 1 81 ? -5.627 -14.412 -22.207 1.00 41.78 81 ASP A CA 1
ATOM 575 C C . ASP A 1 81 ? -4.573 -13.841 -21.271 1.00 41.78 81 ASP A C 1
ATOM 577 O O . ASP A 1 81 ? -4.506 -12.653 -20.953 1.00 41.78 81 ASP A O 1
ATOM 581 N N . THR A 1 82 ? -3.837 -14.778 -20.680 1.00 44.94 82 THR A N 1
ATOM 582 C CA . THR A 1 82 ? -2.541 -14.563 -20.076 1.00 44.94 82 THR A CA 1
ATOM 583 C C . THR A 1 82 ? -1.722 -13.835 -21.122 1.00 44.94 82 THR A C 1
ATOM 585 O O . THR A 1 82 ? -1.098 -14.479 -21.967 1.00 44.94 82 THR A O 1
ATOM 588 N N . VAL A 1 83 ? -1.821 -12.502 -21.110 1.00 43.97 83 VAL A N 1
ATOM 589 C CA . VAL A 1 83 ? -1.170 -11.613 -22.056 1.00 43.97 83 VAL A CA 1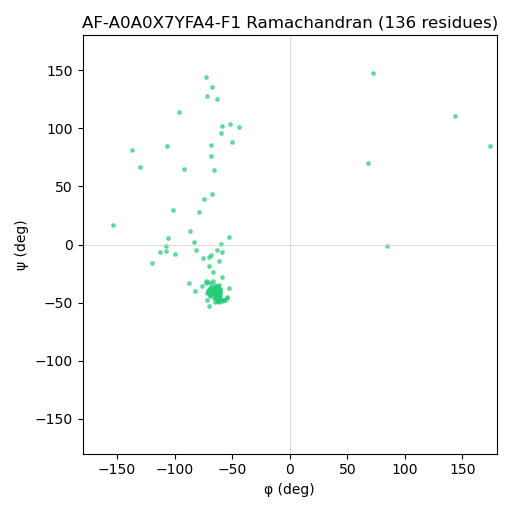
ATOM 590 C C . VAL A 1 83 ? 0.297 -12.003 -22.057 1.00 43.97 83 VAL A C 1
ATOM 592 O O . VAL A 1 83 ? 1.058 -11.716 -21.138 1.00 43.97 83 VAL A O 1
ATOM 595 N N . ASN A 1 84 ? 0.645 -12.708 -23.125 1.00 45.16 84 ASN A N 1
ATOM 596 C CA . ASN A 1 84 ? 1.983 -12.964 -23.589 1.00 45.16 84 ASN A CA 1
ATOM 597 C C . ASN A 1 84 ? 2.881 -13.872 -22.720 1.00 45.16 84 ASN A C 1
ATOM 599 O O . ASN A 1 84 ? 3.950 -13.472 -22.265 1.00 45.16 84 ASN A O 1
ATOM 603 N N . ASN A 1 85 ? 2.555 -15.168 -22.675 1.00 42.84 85 ASN A N 1
ATOM 604 C CA . ASN A 1 85 ? 3.563 -16.240 -22.573 1.00 42.84 85 ASN A CA 1
ATOM 605 C C . ASN A 1 85 ? 4.300 -16.464 -23.922 1.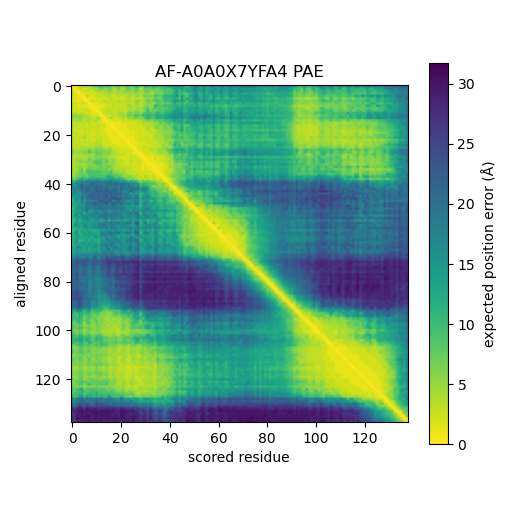00 42.84 85 ASN A C 1
ATOM 607 O O . ASN A 1 85 ? 4.592 -17.593 -24.308 1.00 42.84 85 ASN A O 1
ATOM 611 N N . VAL A 1 86 ? 4.613 -15.396 -24.667 1.00 44.06 86 VAL A N 1
ATOM 612 C CA . VAL A 1 86 ? 5.522 -15.455 -25.823 1.00 44.06 86 VAL A CA 1
ATOM 613 C C . VAL A 1 86 ? 6.829 -14.793 -25.422 1.00 44.06 86 VAL A C 1
ATOM 615 O O . VAL A 1 86 ? 7.065 -13.609 -25.645 1.00 44.06 86 VAL A O 1
ATOM 618 N N . GLY A 1 87 ? 7.691 -15.589 -24.797 1.00 43.88 87 GLY A N 1
ATOM 619 C CA . GLY A 1 87 ? 9.093 -15.240 -24.642 1.00 43.88 87 GLY A CA 1
ATOM 620 C C . GLY A 1 87 ? 9.678 -15.683 -23.313 1.00 43.88 87 GLY A C 1
ATOM 621 O O . GLY A 1 87 ? 9.466 -15.053 -22.281 1.00 43.88 87 GLY A O 1
ATOM 622 N N . LEU A 1 88 ? 10.573 -16.666 -23.388 1.00 43.53 88 LEU A N 1
ATOM 623 C CA . LEU A 1 88 ? 11.571 -17.043 -22.373 1.00 43.53 88 LEU A CA 1
ATOM 624 C C . LEU A 1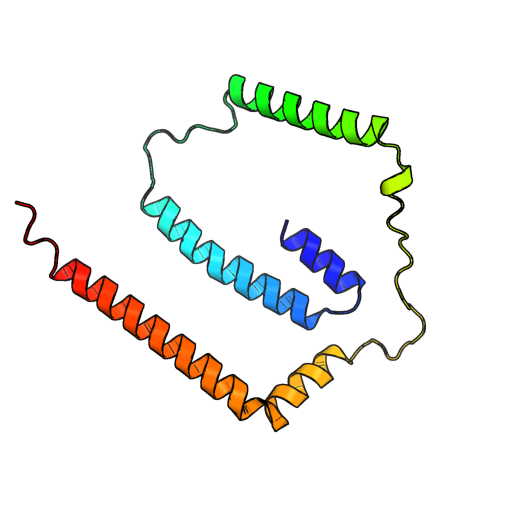 88 ? 12.472 -15.873 -21.885 1.00 43.53 88 LEU A C 1
ATOM 626 O O . LEU A 1 88 ? 13.411 -16.093 -21.127 1.00 43.53 88 LEU A O 1
ATOM 630 N N . LEU A 1 89 ? 12.195 -14.630 -22.299 1.00 44.34 89 LEU A N 1
ATOM 631 C CA . LEU A 1 89 ? 12.886 -13.391 -21.932 1.00 44.34 89 LEU A CA 1
ATOM 632 C C . LEU A 1 89 ? 12.166 -12.580 -20.834 1.00 44.34 89 LEU A C 1
ATOM 634 O O . LEU A 1 89 ? 12.749 -11.633 -20.312 1.00 44.34 89 LEU A O 1
ATOM 638 N N . SER A 1 90 ? 10.939 -12.946 -20.439 1.00 47.88 90 SER A N 1
ATOM 639 C CA . SER A 1 90 ? 10.160 -12.207 -19.421 1.00 47.88 90 SER A CA 1
ATOM 640 C C . SER A 1 90 ? 10.721 -12.327 -17.989 1.00 47.88 90 SER A C 1
ATOM 642 O O . SER A 1 90 ? 10.367 -11.562 -17.098 1.00 47.88 90 SER A O 1
ATOM 644 N N . VAL A 1 91 ? 11.678 -13.233 -17.758 1.00 46.72 91 VAL A N 1
ATOM 645 C CA . VAL A 1 91 ? 12.247 -13.539 -16.430 1.00 46.72 91 VAL A CA 1
ATOM 646 C C . VAL A 1 91 ? 12.991 -12.357 -15.772 1.00 46.72 91 VAL A C 1
ATOM 648 O O . VAL A 1 91 ? 13.420 -12.481 -14.625 1.00 46.72 91 VAL A O 1
ATOM 651 N N . ARG A 1 92 ? 13.175 -11.187 -16.412 1.00 56.31 92 ARG A N 1
ATOM 652 C CA . ARG A 1 92 ? 13.995 -10.137 -15.771 1.00 56.31 92 ARG A CA 1
ATOM 653 C C . ARG A 1 92 ? 13.755 -8.667 -16.104 1.00 56.31 92 ARG A C 1
ATOM 655 O O . ARG A 1 92 ? 14.610 -7.852 -15.755 1.00 56.31 92 ARG A O 1
ATOM 662 N N . SER A 1 93 ? 12.621 -8.291 -16.693 1.00 58.50 93 SER A N 1
ATOM 663 C CA . SER A 1 93 ? 12.330 -6.857 -16.875 1.00 58.50 93 SER A CA 1
ATOM 664 C C . SER A 1 93 ? 12.138 -6.139 -15.529 1.00 58.50 93 SER A C 1
ATOM 666 O O . SER A 1 93 ? 12.660 -5.040 -15.335 1.00 58.50 93 SER A O 1
ATOM 668 N N . ASP A 1 94 ? 11.496 -6.797 -14.558 1.00 64.06 94 ASP A N 1
ATOM 669 C CA . ASP A 1 94 ? 11.241 -6.243 -13.220 1.00 64.06 94 ASP A CA 1
ATOM 670 C C . ASP A 1 94 ? 12.514 -5.744 -12.522 1.00 64.06 94 ASP A C 1
ATOM 672 O O . ASP A 1 94 ? 12.551 -4.638 -11.987 1.00 64.06 94 ASP A O 1
ATOM 676 N N . PHE A 1 95 ? 13.594 -6.532 -12.564 1.00 66.12 95 PHE A N 1
ATOM 677 C CA . PHE A 1 95 ? 14.867 -6.161 -11.938 1.00 66.12 95 PHE A CA 1
ATOM 678 C C . PHE A 1 95 ? 15.574 -5.020 -12.677 1.00 66.12 95 PHE A C 1
ATOM 680 O O . PHE A 1 95 ? 16.246 -4.205 -12.043 1.00 66.12 95 PHE A O 1
ATOM 687 N N . SER A 1 96 ? 15.411 -4.938 -14.002 1.00 71.19 96 SER A N 1
ATOM 688 C CA . SER A 1 96 ? 15.973 -3.845 -14.797 1.00 71.19 96 SER A CA 1
ATOM 689 C C . SER A 1 96 ? 15.319 -2.507 -14.447 1.00 71.19 96 SER A C 1
ATOM 691 O O . SER A 1 96 ? 16.017 -1.500 -14.340 1.00 71.19 96 SER A O 1
ATOM 693 N N . GLY A 1 97 ? 14.000 -2.487 -14.220 1.00 73.88 97 GLY A N 1
ATOM 694 C CA . GLY A 1 97 ? 13.285 -1.278 -13.799 1.00 73.88 97 GLY A CA 1
ATOM 695 C C . GLY A 1 97 ? 13.775 -0.746 -12.448 1.00 73.88 97 GLY A C 1
ATOM 696 O O . GLY A 1 97 ? 14.031 0.448 -12.304 1.00 73.88 97 GLY A O 1
ATOM 697 N N . VAL A 1 98 ? 14.004 -1.638 -11.477 1.00 75.00 98 VAL A N 1
ATOM 698 C CA . VAL A 1 98 ? 14.537 -1.264 -10.155 1.00 75.00 98 VAL A CA 1
ATOM 699 C C . VAL A 1 98 ? 15.956 -0.707 -10.260 1.00 75.00 98 VAL A C 1
ATOM 701 O O . VAL A 1 98 ? 16.268 0.306 -9.637 1.00 75.00 98 VAL A O 1
ATOM 704 N N . ALA A 1 99 ? 16.807 -1.321 -11.084 1.00 78.38 99 ALA A N 1
ATOM 705 C CA . ALA A 1 99 ? 18.171 -0.846 -11.300 1.00 78.38 99 ALA A CA 1
ATOM 706 C C . ALA A 1 99 ? 18.212 0.579 -11.891 1.00 78.38 99 ALA A C 1
ATOM 708 O O . ALA A 1 99 ? 19.072 1.372 -11.505 1.00 78.38 99 ALA A O 1
ATOM 709 N N . MET A 1 100 ? 17.258 0.941 -12.759 1.00 77.50 100 MET A N 1
ATOM 710 C CA . MET A 1 100 ? 17.157 2.303 -13.305 1.00 77.50 100 MET A CA 1
ATOM 711 C C . MET A 1 100 ? 16.795 3.355 -12.248 1.00 77.50 100 MET A C 1
ATOM 713 O O . MET A 1 100 ? 17.259 4.494 -12.331 1.00 77.50 100 MET A O 1
ATOM 717 N N . PHE A 1 101 ? 16.024 2.993 -11.217 1.00 77.31 101 PHE A N 1
ATOM 718 C CA . PHE A 1 101 ? 15.772 3.914 -10.106 1.00 77.31 101 PHE A CA 1
ATOM 719 C C . PHE A 1 101 ? 17.050 4.235 -9.329 1.00 77.31 101 PHE A C 1
ATOM 721 O O . PHE A 1 101 ? 17.221 5.370 -8.894 1.00 77.31 101 PHE A O 1
ATOM 728 N N . TYR A 1 102 ? 17.978 3.288 -9.189 1.00 80.44 102 TYR A N 1
ATOM 729 C CA . TYR A 1 102 ? 19.253 3.563 -8.524 1.00 80.44 102 TYR A CA 1
ATOM 730 C C . TYR A 1 102 ? 20.198 4.422 -9.370 1.00 80.44 102 TYR A C 1
ATOM 732 O O . TYR A 1 102 ? 20.932 5.231 -8.808 1.00 80.44 102 TYR A O 1
ATOM 740 N N . SER A 1 103 ? 20.180 4.285 -10.699 1.00 80.25 103 SER A N 1
ATOM 741 C CA . SER A 1 103 ? 21.084 5.044 -11.572 1.00 80.25 103 SER A CA 1
ATOM 742 C C . SER A 1 103 ? 20.601 6.465 -11.873 1.00 80.25 103 SER A C 1
ATOM 744 O O . SER A 1 103 ? 21.412 7.387 -11.882 1.00 80.25 103 SER A O 1
ATOM 746 N N . TRP A 1 104 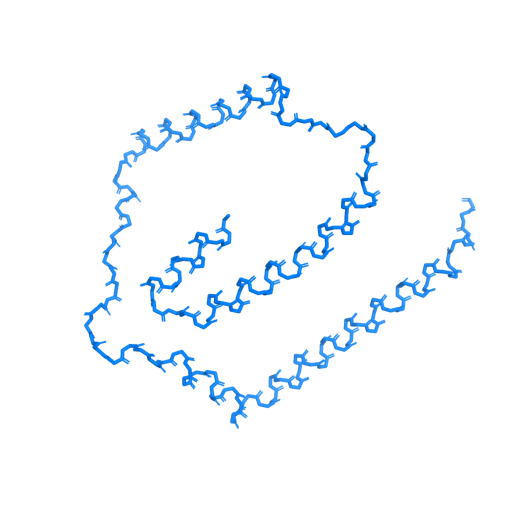? 19.298 6.663 -12.099 1.00 81.56 104 TRP A N 1
ATOM 747 C CA . TRP A 1 104 ? 18.728 7.965 -12.486 1.00 81.56 104 TRP A CA 1
ATOM 748 C C . TRP A 1 104 ? 17.691 8.509 -11.490 1.00 81.56 104 TRP A C 1
ATOM 750 O O . TRP A 1 104 ? 17.365 9.694 -11.489 1.00 81.56 104 TRP A O 1
ATOM 760 N N . GLY A 1 105 ? 17.169 7.666 -10.600 1.00 82.81 105 GLY A N 1
ATOM 761 C CA . GLY A 1 105 ? 16.088 8.009 -9.669 1.00 82.81 105 GLY A CA 1
ATOM 762 C C . GLY A 1 105 ? 16.531 8.650 -8.352 1.00 82.81 105 GLY A C 1
ATOM 763 O O . GLY A 1 105 ? 15.701 8.802 -7.457 1.00 82.81 105 GLY A O 1
ATOM 764 N N . ALA A 1 106 ? 17.796 9.065 -8.210 1.00 85.31 106 ALA A N 1
ATOM 765 C CA . ALA A 1 106 ? 18.311 9.671 -6.976 1.00 85.31 106 ALA A CA 1
ATOM 766 C C . ALA A 1 106 ? 17.459 10.863 -6.486 1.00 85.31 106 ALA A C 1
ATOM 768 O O . ALA A 1 106 ? 17.216 10.999 -5.288 1.00 85.31 106 ALA A O 1
ATOM 769 N N . GLY A 1 107 ? 16.933 11.683 -7.406 1.00 89.19 107 GLY A N 1
ATOM 770 C CA . GLY A 1 107 ? 16.030 12.789 -7.066 1.00 89.19 107 GLY A CA 1
ATOM 771 C C . GLY A 1 107 ? 14.705 12.327 -6.447 1.00 89.19 107 GLY A C 1
ATOM 772 O O . GLY A 1 107 ? 14.260 12.893 -5.450 1.00 89.19 107 GLY A O 1
ATOM 773 N N . LEU A 1 108 ? 14.102 11.259 -6.980 1.00 87.31 108 LEU A N 1
ATOM 774 C CA . LEU A 1 108 ? 12.871 10.680 -6.430 1.00 87.31 108 LEU A CA 1
ATOM 775 C C . LEU A 1 108 ? 13.116 10.077 -5.043 1.00 87.31 108 LEU A C 1
ATOM 777 O O . LEU A 1 108 ? 12.303 10.276 -4.143 1.00 87.31 108 LEU A O 1
ATOM 781 N N . PHE A 1 109 ? 14.255 9.406 -4.845 1.00 87.56 109 PHE A N 1
ATOM 782 C CA . PHE A 1 109 ? 14.636 8.877 -3.536 1.00 87.56 109 PHE A CA 1
ATOM 783 C C . PHE A 1 109 ? 14.859 9.977 -2.497 1.00 87.56 109 PHE A C 1
ATOM 785 O O . PHE A 1 109 ? 14.434 9.812 -1.355 1.00 87.56 109 PHE A O 1
ATOM 792 N N . LEU A 1 110 ? 15.465 11.107 -2.875 1.00 92.56 110 LEU A N 1
ATOM 793 C CA . LEU A 1 110 ? 15.628 12.246 -1.968 1.00 92.56 110 LEU A CA 1
ATOM 794 C C . LEU A 1 110 ? 14.284 12.853 -1.563 1.00 92.56 110 LEU A C 1
ATOM 796 O O . LEU A 1 110 ? 14.068 13.095 -0.380 1.00 92.56 110 LEU A O 1
ATOM 800 N N . ILE A 1 111 ? 13.367 13.056 -2.512 1.00 95.25 111 ILE A N 1
ATOM 801 C CA . ILE A 1 111 ? 12.034 13.602 -2.219 1.00 95.25 111 ILE A CA 1
ATOM 802 C C . ILE A 1 111 ? 11.239 12.635 -1.330 1.00 95.25 111 ILE A C 1
ATOM 804 O O . ILE A 1 111 ? 10.655 13.059 -0.333 1.00 95.25 111 ILE A O 1
ATOM 808 N N . ALA A 1 112 ? 11.248 11.337 -1.647 1.00 93.12 112 ALA A N 1
ATOM 809 C CA . ALA A 1 112 ? 10.564 10.317 -0.855 1.00 93.12 112 ALA A CA 1
ATOM 810 C C . ALA A 1 112 ? 11.157 10.197 0.558 1.00 93.12 112 ALA A C 1
ATOM 812 O O . ALA A 1 112 ? 10.416 10.187 1.540 1.00 93.12 112 ALA A O 1
ATOM 813 N N . GLY A 1 113 ? 12.487 10.163 0.677 1.00 94.50 113 GLY A N 1
ATOM 814 C CA . GLY A 1 113 ? 13.183 10.123 1.961 1.00 94.50 113 GLY A CA 1
ATOM 815 C C . GLY A 1 113 ? 12.913 11.367 2.805 1.00 94.50 113 GLY A C 1
ATOM 816 O O . GLY A 1 113 ? 12.615 11.251 3.992 1.00 94.50 113 GLY A O 1
ATOM 817 N N . TRP A 1 114 ? 12.932 12.552 2.188 1.00 96.38 114 TRP A N 1
ATOM 818 C CA . TRP A 1 114 ? 12.583 13.802 2.861 1.00 96.38 114 TRP A CA 1
ATOM 819 C C . TRP A 1 114 ? 11.134 13.796 3.355 1.00 96.38 114 TRP A C 1
ATOM 821 O O . TRP A 1 114 ? 10.877 14.128 4.510 1.00 96.38 114 TRP A O 1
ATOM 831 N N . GLY A 1 115 ? 10.194 13.348 2.518 1.00 96.50 115 GLY A N 1
ATOM 832 C CA . GLY A 1 115 ? 8.795 13.170 2.903 1.00 96.50 115 GLY A CA 1
ATOM 833 C C . GLY A 1 115 ? 8.642 12.239 4.107 1.00 96.50 115 GLY A C 1
ATOM 834 O O . GLY A 1 115 ? 7.987 12.606 5.080 1.00 96.50 115 GLY A O 1
ATOM 835 N N . LEU A 1 116 ? 9.310 11.080 4.099 1.00 93.94 116 LEU A N 1
ATOM 836 C CA . LEU A 1 116 ? 9.282 10.133 5.218 1.00 93.94 116 LEU A CA 1
ATOM 837 C C . LEU A 1 116 ? 9.862 10.735 6.508 1.00 93.94 116 LEU A C 1
ATOM 839 O O . LEU A 1 116 ? 9.260 10.586 7.571 1.00 93.94 116 LEU A O 1
ATOM 843 N N . LEU A 1 117 ? 10.975 11.469 6.434 1.00 95.69 117 LEU A N 1
ATOM 844 C CA . LEU A 1 117 ? 11.546 12.157 7.598 1.00 95.69 117 LEU A CA 1
ATOM 845 C C . LEU A 1 117 ? 10.607 13.226 8.164 1.00 95.69 117 LEU A C 1
ATOM 847 O O . LEU A 1 117 ? 10.445 13.309 9.382 1.00 95.69 117 LEU A O 1
ATOM 851 N N . LEU A 1 118 ? 9.949 14.007 7.302 1.00 96.25 118 LEU A N 1
ATOM 852 C CA . LEU A 1 118 ? 8.941 14.971 7.742 1.00 96.25 118 LEU A CA 1
ATOM 853 C C . LEU A 1 118 ? 7.764 14.269 8.423 1.00 96.25 118 LEU A C 1
ATOM 855 O O . LEU A 1 118 ? 7.343 14.708 9.490 1.00 96.25 118 LEU A O 1
ATOM 859 N N . THR A 1 119 ? 7.269 13.154 7.871 1.00 93.56 119 THR A N 1
ATOM 860 C CA . THR A 1 119 ? 6.194 12.386 8.523 1.00 93.56 119 THR A CA 1
ATOM 861 C C . THR A 1 119 ? 6.623 11.846 9.885 1.00 93.56 119 THR A C 1
ATOM 863 O O . THR A 1 119 ? 5.855 11.939 10.839 1.00 93.56 119 THR A O 1
ATOM 866 N N . LEU A 1 120 ? 7.864 11.364 10.014 1.00 92.56 120 LEU A N 1
ATOM 867 C CA . LEU A 1 120 ? 8.412 10.913 11.291 1.00 92.56 120 LEU A CA 1
ATOM 868 C C . LEU A 1 120 ? 8.448 12.061 12.303 1.00 92.56 120 LEU A C 1
ATOM 870 O O . LEU A 1 120 ? 8.008 11.887 13.434 1.00 92.56 120 LEU A O 1
ATOM 874 N N . PHE A 1 121 ? 8.938 13.236 11.904 1.00 93.06 121 PHE A N 1
ATOM 875 C CA . PHE A 1 121 ? 8.991 14.401 12.783 1.00 93.06 121 PHE A CA 1
ATOM 876 C C . PHE A 1 121 ? 7.594 14.841 13.236 1.00 93.06 121 PHE A C 1
ATOM 878 O O . PHE A 1 121 ? 7.386 15.079 14.422 1.00 93.06 121 PHE A O 1
ATOM 885 N N . VAL A 1 122 ? 6.622 14.870 12.319 1.00 94.38 122 VAL A N 1
ATOM 886 C CA . VAL A 1 122 ? 5.221 15.170 12.645 1.00 94.38 122 VAL A CA 1
ATOM 887 C C . VAL A 1 122 ? 4.677 14.173 13.667 1.00 94.38 122 VAL A C 1
ATOM 889 O O . VAL A 1 122 ? 4.122 14.586 14.681 1.00 94.38 122 VAL A O 1
ATOM 892 N N . VAL A 1 123 ? 4.870 12.869 13.453 1.00 91.62 123 VAL A N 1
ATOM 893 C CA . VAL A 1 123 ? 4.409 11.836 14.394 1.00 91.62 123 VAL A CA 1
ATOM 894 C C . VAL A 1 123 ? 5.104 11.970 15.753 1.00 91.62 123 VAL A C 1
ATOM 896 O O . VAL A 1 123 ? 4.444 11.868 16.786 1.00 91.62 123 VAL A O 1
ATOM 899 N N . LEU A 1 124 ? 6.411 12.250 15.781 1.00 89.31 124 LEU A N 1
ATOM 900 C CA . LEU A 1 124 ? 7.148 12.478 17.026 1.00 89.31 124 LEU A CA 1
ATOM 901 C C . LEU A 1 124 ? 6.620 13.697 17.784 1.00 89.31 124 LEU A C 1
ATOM 903 O O . LEU A 1 124 ? 6.441 13.612 18.998 1.00 89.31 124 LEU A O 1
ATOM 907 N N . GLU A 1 125 ? 6.341 14.805 17.100 1.00 91.25 125 GLU A N 1
ATOM 908 C CA . GLU A 1 125 ? 5.803 16.006 17.738 1.00 91.25 125 GLU A CA 1
ATOM 909 C C . GLU A 1 125 ? 4.371 15.787 18.240 1.00 91.25 125 GLU A C 1
ATOM 911 O O . GLU A 1 125 ? 4.042 16.225 19.338 1.00 91.25 125 GLU A O 1
ATOM 916 N N . LEU A 1 126 ? 3.542 15.026 17.515 1.00 86.94 126 LEU A N 1
ATOM 917 C CA . LEU A 1 126 ? 2.208 14.630 17.981 1.00 86.94 126 LEU A CA 1
ATOM 918 C C . LEU A 1 126 ? 2.279 13.788 19.264 1.00 86.94 126 LEU A C 1
ATOM 920 O O . LEU A 1 126 ? 1.563 14.065 20.227 1.00 86.94 126 LEU A O 1
ATOM 924 N N . VAL A 1 127 ? 3.171 12.794 19.319 1.00 85.12 127 VAL A N 1
ATOM 925 C CA . VAL A 1 127 ? 3.333 11.937 20.507 1.00 85.12 127 VAL A CA 1
ATOM 926 C C . VAL A 1 127 ? 3.944 12.718 21.681 1.00 85.12 127 VAL A C 1
ATOM 928 O O . VAL A 1 127 ? 3.518 12.553 22.826 1.00 85.12 127 VAL A O 1
ATOM 931 N N . ARG A 1 128 ? 4.896 13.627 21.424 1.00 82.06 128 ARG A N 1
ATOM 932 C CA . ARG A 1 128 ? 5.451 14.539 22.445 1.00 82.06 128 ARG A CA 1
ATOM 933 C C . ARG A 1 128 ? 4.405 15.534 22.946 1.00 82.06 128 ARG A C 1
ATOM 935 O O . ARG A 1 128 ? 4.322 15.763 24.153 1.00 82.06 128 ARG A O 1
ATOM 942 N N . GLY A 1 129 ? 3.588 16.076 22.049 1.00 70.94 129 GLY A N 1
ATOM 943 C CA . GLY A 1 129 ? 2.465 16.958 22.349 1.00 70.94 129 GLY A CA 1
ATOM 944 C C . GLY A 1 129 ? 1.421 16.281 23.232 1.00 70.94 129 GLY A C 1
ATOM 945 O O . GLY A 1 129 ? 0.962 16.893 24.190 1.00 70.94 129 GLY A O 1
ATOM 946 N N . LEU A 1 130 ? 1.132 14.995 23.011 1.00 60.94 130 LEU A N 1
ATOM 947 C CA . LEU A 1 130 ? 0.224 14.222 23.864 1.00 60.94 130 LEU A CA 1
ATOM 948 C C . LEU A 1 130 ? 0.720 14.147 25.324 1.00 60.94 130 LEU A C 1
ATOM 950 O O . LEU A 1 130 ? -0.070 14.306 26.250 1.00 60.94 130 LEU A O 1
ATOM 954 N N . SER A 1 131 ? 2.036 14.011 25.545 1.00 61.97 131 SER A N 1
ATOM 955 C CA . SER A 1 131 ? 2.629 13.994 26.897 1.00 61.97 131 SER A CA 1
ATOM 956 C C . SER A 1 131 ? 2.608 15.348 27.631 1.00 61.97 131 SER A C 1
ATOM 958 O O . SER A 1 131 ? 2.737 15.380 28.853 1.00 61.97 131 SER A O 1
ATOM 960 N N . ARG A 1 132 ? 2.435 16.470 26.913 1.00 60.53 132 ARG A N 1
ATOM 961 C CA . ARG A 1 132 ? 2.369 17.834 27.484 1.00 60.53 132 ARG A CA 1
ATOM 962 C C . ARG A 1 132 ? 0.990 18.499 27.350 1.00 60.53 132 ARG A C 1
ATOM 964 O O . ARG A 1 132 ? 0.788 19.572 27.908 1.00 60.53 132 ARG A O 1
ATOM 971 N N . GLY A 1 133 ? 0.053 17.875 26.634 1.00 55.38 133 GLY A N 1
ATOM 972 C CA . GLY A 1 133 ? -1.223 18.456 26.206 1.00 55.38 133 GLY A CA 1
ATOM 973 C C . GLY A 1 133 ? -2.471 17.945 26.930 1.00 55.38 133 GLY A C 1
ATOM 974 O O . GLY A 1 133 ? -3.553 18.459 26.676 1.00 55.38 133 GLY A O 1
ATOM 975 N N . ALA A 1 134 ? -2.354 17.008 27.876 1.00 49.31 134 ALA A N 1
ATOM 976 C CA . ALA A 1 134 ? -3.468 16.613 28.751 1.00 49.31 134 ALA A CA 1
ATOM 977 C C . ALA A 1 134 ? -3.710 17.605 29.915 1.00 49.31 134 ALA A C 1
ATOM 979 O O . ALA A 1 134 ? -4.183 17.217 30.980 1.00 49.31 134 ALA A O 1
ATOM 980 N N . ILE A 1 135 ? -3.375 18.890 29.740 1.00 51.84 135 ILE A N 1
ATOM 981 C CA . ILE A 1 135 ? -3.635 19.945 30.729 1.00 51.84 135 ILE A CA 1
ATOM 982 C C . ILE A 1 135 ? -4.328 21.129 30.049 1.00 51.84 135 ILE A C 1
ATOM 984 O O . ILE A 1 135 ? -3.747 22.201 29.901 1.00 51.84 135 ILE A O 1
ATOM 988 N N . ARG A 1 136 ? -5.568 20.910 29.596 1.00 50.84 136 ARG A N 1
ATOM 989 C CA . ARG A 1 136 ? -6.687 21.875 29.621 1.00 50.84 136 ARG A CA 1
ATOM 990 C C . ARG A 1 136 ? -7.892 21.297 28.876 1.00 50.84 136 ARG A C 1
ATOM 992 O O . ARG A 1 136 ? -8.117 21.598 27.710 1.00 50.84 136 ARG A O 1
ATOM 999 N N . ALA A 1 137 ? -8.683 20.503 29.588 1.00 42.84 137 ALA A N 1
ATOM 1000 C CA . ALA A 1 137 ? -10.125 20.520 29.393 1.00 42.84 137 ALA A CA 1
ATOM 1001 C C . ALA A 1 137 ? -10.690 21.459 30.471 1.00 42.84 137 ALA A C 1
ATOM 1003 O O . ALA A 1 137 ? -10.497 21.214 31.663 1.00 42.84 137 ALA A O 1
ATOM 1004 N N . VAL A 1 138 ? -11.245 22.586 30.022 1.00 48.56 138 VAL A N 1
ATOM 1005 C CA . VAL A 1 138 ? -12.247 23.377 30.753 1.00 48.56 138 VAL A CA 1
ATOM 1006 C C . VAL A 1 138 ? -13.585 22.681 30.567 1.00 48.56 138 VAL A C 1
ATOM 1008 O O . VAL A 1 138 ? -13.804 22.195 29.434 1.00 48.56 138 VAL A O 1
#